Protein AF-A0A5J4E1P0-F1 (afdb_monomer)

Structure (mmCIF, N/CA/C/O backbone):
data_AF-A0A5J4E1P0-F1
#
_entry.id   AF-A0A5J4E1P0-F1
#
loop_
_atom_site.group_PDB
_atom_site.id
_atom_site.type_symbol
_atom_site.label_atom_id
_atom_site.label_alt_id
_atom_site.label_comp_id
_atom_site.label_asym_id
_atom_site.label_entity_id
_atom_site.label_seq_id
_atom_site.pdbx_PDB_ins_code
_atom_site.Cartn_x
_atom_site.Cartn_y
_atom_site.Cartn_z
_atom_site.occupancy
_atom_site.B_iso_or_equiv
_atom_site.auth_seq_id
_atom_site.auth_comp_id
_atom_site.auth_asym_id
_atom_site.auth_atom_id
_atom_site.pdbx_PDB_model_num
ATOM 1 N N . MET A 1 1 ? 3.248 -20.772 0.805 1.00 53.22 1 MET A N 1
ATOM 2 C CA . MET A 1 1 ? 4.590 -20.882 0.189 1.00 53.22 1 MET A CA 1
ATOM 3 C C . MET A 1 1 ? 4.375 -21.467 -1.196 1.00 53.22 1 MET A C 1
ATOM 5 O O . MET A 1 1 ? 3.550 -22.364 -1.295 1.00 53.22 1 MET A O 1
ATOM 9 N N . ARG A 1 2 ? 4.979 -20.917 -2.257 1.00 71.25 2 ARG A N 1
ATOM 10 C CA . ARG A 1 2 ? 4.879 -21.544 -3.589 1.00 71.25 2 ARG A CA 1
ATOM 11 C C . ARG A 1 2 ? 5.571 -22.908 -3.558 1.00 71.25 2 ARG A C 1
ATOM 13 O O . ARG A 1 2 ? 6.534 -23.061 -2.807 1.00 71.25 2 ARG A O 1
ATOM 20 N N . ASP A 1 3 ? 5.084 -23.849 -4.361 1.00 87.62 3 ASP A N 1
ATOM 21 C CA . ASP A 1 3 ? 5.703 -25.167 -4.488 1.00 87.62 3 ASP A CA 1
ATOM 22 C C . ASP A 1 3 ? 7.170 -25.037 -4.923 1.00 87.62 3 ASP A C 1
ATOM 24 O O . ASP A 1 3 ? 7.497 -24.159 -5.735 1.00 87.62 3 ASP A O 1
ATOM 28 N N . PRO A 1 4 ? 8.072 -25.874 -4.381 1.00 86.62 4 PR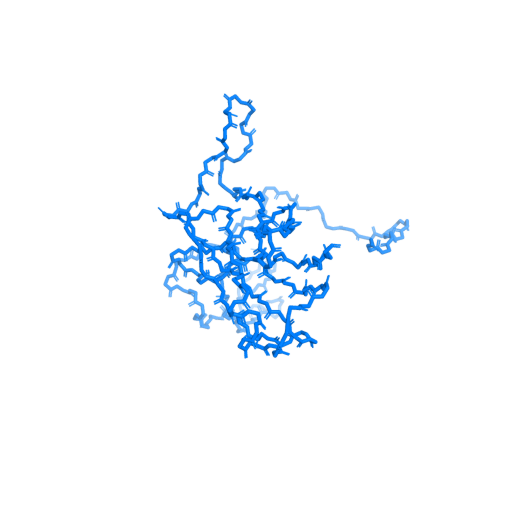O A N 1
ATOM 29 C CA . PRO A 1 4 ? 9.467 -25.852 -4.777 1.00 86.62 4 PRO A CA 1
ATOM 30 C C . PRO A 1 4 ? 9.603 -26.205 -6.262 1.00 86.62 4 PRO A C 1
ATOM 32 O O . PRO A 1 4 ? 8.969 -27.130 -6.771 1.00 86.62 4 PRO A O 1
ATOM 35 N N . ILE A 1 5 ? 10.466 -25.467 -6.956 1.00 91.31 5 ILE A N 1
ATOM 36 C CA . ILE A 1 5 ? 10.864 -25.769 -8.334 1.00 91.31 5 ILE A CA 1
ATOM 37 C C . ILE A 1 5 ? 11.574 -27.127 -8.383 1.00 91.31 5 ILE A C 1
ATOM 39 O O . ILE A 1 5 ? 12.389 -27.445 -7.516 1.00 91.31 5 ILE A O 1
ATOM 43 N N . ALA A 1 6 ? 11.251 -27.933 -9.396 1.00 93.75 6 ALA A N 1
ATOM 44 C CA . ALA A 1 6 ? 11.818 -29.267 -9.560 1.00 93.75 6 ALA A CA 1
ATOM 45 C C . ALA A 1 6 ? 13.345 -29.226 -9.750 1.00 93.75 6 ALA A C 1
ATOM 47 O O . ALA A 1 6 ? 13.896 -28.291 -10.336 1.00 93.75 6 ALA A O 1
ATOM 48 N N . SER A 1 7 ? 14.026 -30.284 -9.303 1.00 92.56 7 SER A N 1
ATOM 49 C CA . SER A 1 7 ? 15.452 -30.466 -9.589 1.00 92.56 7 SER A CA 1
ATOM 50 C C . SER A 1 7 ? 15.697 -30.498 -11.103 1.00 92.56 7 SER A C 1
ATOM 52 O O . SER A 1 7 ? 14.946 -31.137 -11.840 1.00 92.56 7 SER A O 1
ATOM 54 N N . GLY A 1 8 ? 16.734 -29.795 -11.568 1.00 94.31 8 GLY A N 1
ATOM 55 C CA . GLY A 1 8 ? 17.065 -29.674 -12.993 1.00 94.31 8 GLY A CA 1
ATOM 56 C C . GLY A 1 8 ? 16.244 -28.637 -13.772 1.00 94.31 8 GLY A C 1
ATOM 57 O O . GLY A 1 8 ? 16.392 -28.555 -14.990 1.00 94.31 8 GLY A O 1
ATOM 58 N N . ALA A 1 9 ? 15.396 -27.841 -13.108 1.00 94.62 9 ALA A N 1
ATOM 59 C CA . ALA A 1 9 ? 14.661 -26.763 -13.764 1.00 94.62 9 ALA A CA 1
ATOM 60 C C . ALA A 1 9 ? 15.608 -25.737 -14.413 1.00 94.62 9 ALA A C 1
ATOM 62 O O . ALA A 1 9 ? 16.615 -25.328 -13.831 1.00 94.62 9 ALA A O 1
ATOM 63 N N . GLN A 1 10 ? 15.257 -25.300 -15.624 1.00 94.62 10 GLN A N 1
ATOM 64 C CA . GLN A 1 10 ? 15.962 -24.218 -16.303 1.00 94.62 10 GLN A CA 1
ATOM 65 C C . GLN A 1 10 ? 15.741 -22.899 -15.558 1.00 94.62 10 GLN A C 1
ATOM 67 O O . GLN A 1 10 ? 14.636 -22.607 -15.099 1.00 94.62 10 GLN A O 1
ATOM 72 N N . PHE A 1 11 ? 16.786 -22.084 -15.482 1.00 91.81 11 PHE A N 1
ATOM 73 C CA . PHE A 1 11 ? 16.720 -20.732 -14.945 1.00 91.81 11 PHE A CA 1
ATOM 74 C C . PHE A 1 11 ? 17.492 -19.778 -15.851 1.00 91.81 11 PHE A C 1
ATOM 76 O O . PHE A 1 11 ? 18.361 -20.191 -16.620 1.00 91.81 11 PHE A O 1
ATOM 83 N N . VAL A 1 12 ? 17.168 -18.495 -15.750 1.00 90.44 12 VAL A N 1
ATOM 84 C CA . VAL A 1 12 ? 17.925 -17.423 -16.394 1.00 90.44 12 VAL A CA 1
ATOM 85 C C . VAL A 1 12 ? 18.741 -16.738 -15.311 1.00 90.44 12 VAL A C 1
ATOM 87 O O . VAL A 1 12 ? 18.179 -16.253 -14.329 1.00 90.44 12 VAL A O 1
ATOM 90 N N . LEU A 1 13 ? 20.062 -16.716 -15.477 1.00 92.31 13 LEU A N 1
ATOM 91 C CA . LEU A 1 13 ? 20.931 -15.899 -14.642 1.00 92.31 13 LEU A CA 1
ATOM 92 C C . LEU A 1 13 ? 20.869 -14.465 -15.162 1.00 92.31 13 LEU A C 1
ATOM 94 O O . LEU A 1 13 ? 21.258 -14.205 -16.297 1.00 92.31 13 LEU A O 1
ATOM 98 N N . LEU A 1 14 ? 20.358 -13.555 -14.339 1.00 93.50 14 LEU A N 1
ATOM 99 C CA . LEU A 1 14 ? 20.442 -12.128 -14.619 1.00 93.50 14 LEU A CA 1
ATOM 100 C C . LEU A 1 14 ? 21.783 -11.620 -14.089 1.00 93.50 14 LEU A C 1
ATOM 102 O O . LEU A 1 14 ? 22.131 -11.872 -12.935 1.00 93.50 14 LEU A O 1
ATOM 106 N N . ASP A 1 15 ? 22.523 -10.919 -14.937 1.00 93.12 15 ASP A N 1
ATOM 107 C CA . ASP A 1 15 ? 23.781 -10.264 -14.600 1.00 93.12 15 ASP A CA 1
ATOM 108 C C . ASP A 1 15 ? 23.682 -8.751 -14.872 1.00 93.12 15 ASP A C 1
ATOM 110 O O . ASP A 1 15 ? 22.594 -8.193 -15.036 1.00 93.12 15 ASP A O 1
ATOM 114 N N . GLN A 1 16 ? 24.827 -8.069 -14.911 1.00 91.69 16 GLN A N 1
ATOM 115 C CA . GLN A 1 16 ? 24.893 -6.625 -15.140 1.00 91.69 16 GLN A CA 1
ATOM 116 C C . GLN A 1 16 ? 24.478 -6.192 -16.557 1.00 91.69 16 GLN A C 1
ATOM 118 O O . GLN A 1 16 ? 24.303 -4.997 -16.783 1.00 91.69 16 GLN A O 1
ATOM 123 N N . ALA A 1 17 ? 24.301 -7.118 -17.508 1.00 88.75 17 ALA A N 1
ATOM 124 C CA . ALA A 1 17 ? 23.777 -6.786 -18.832 1.00 88.75 17 ALA A CA 1
ATOM 125 C C . ALA A 1 17 ? 22.285 -6.417 -18.787 1.00 88.75 17 ALA A C 1
ATOM 127 O O . ALA A 1 17 ? 21.777 -5.766 -19.703 1.00 88.75 17 ALA A O 1
ATOM 128 N N . VAL A 1 18 ? 21.573 -6.809 -17.724 1.00 90.88 18 VAL A N 1
ATOM 129 C CA . VAL A 1 18 ? 20.175 -6.435 -17.507 1.00 90.88 18 VAL A CA 1
ATOM 130 C C . VAL A 1 18 ? 20.125 -5.039 -16.904 1.00 90.88 18 VAL A C 1
ATOM 132 O O . VAL A 1 18 ? 20.311 -4.847 -15.704 1.00 90.88 18 VAL A O 1
ATOM 135 N N . VAL A 1 19 ? 19.841 -4.058 -17.753 1.00 89.44 19 VAL A N 1
ATOM 136 C CA . VAL A 1 19 ? 19.675 -2.661 -17.348 1.00 89.44 19 VAL A CA 1
ATOM 137 C C . VAL A 1 19 ? 18.209 -2.236 -17.453 1.00 89.44 19 VAL A C 1
ATOM 139 O O . VAL A 1 19 ? 17.484 -2.738 -18.319 1.00 89.44 19 VAL A O 1
ATOM 142 N N . PRO A 1 20 ? 17.742 -1.311 -16.598 1.00 86.56 20 PRO A N 1
ATOM 143 C CA . PRO A 1 20 ? 16.428 -0.712 -16.761 1.00 86.56 20 PRO A CA 1
ATOM 144 C C . PRO A 1 20 ? 16.320 -0.014 -18.115 1.00 86.56 20 PRO A C 1
ATOM 146 O O . PRO A 1 20 ? 17.243 0.672 -18.557 1.00 86.56 20 PRO A O 1
ATOM 149 N N . VAL A 1 21 ? 15.162 -0.145 -18.751 1.00 86.69 21 VAL A N 1
ATOM 150 C CA . VAL A 1 21 ? 14.809 0.719 -19.873 1.00 86.69 21 VAL A CA 1
ATOM 151 C C . VAL A 1 21 ? 14.698 2.149 -19.348 1.00 86.69 21 VAL A C 1
ATOM 153 O O . VAL A 1 21 ? 14.002 2.393 -18.362 1.00 86.69 21 VAL A O 1
ATOM 156 N N . ALA A 1 22 ? 15.372 3.088 -20.010 1.00 85.69 22 ALA A N 1
ATOM 157 C CA . ALA A 1 22 ? 15.243 4.504 -19.702 1.00 85.69 22 ALA A CA 1
ATOM 158 C C . ALA A 1 22 ? 13.821 4.970 -20.052 1.00 85.69 22 ALA A C 1
ATOM 160 O O . ALA A 1 22 ? 13.486 5.111 -21.225 1.00 85.69 22 ALA A O 1
ATOM 161 N N . MET A 1 23 ? 12.997 5.160 -19.024 1.00 88.56 23 MET A N 1
ATOM 162 C CA . MET A 1 23 ? 11.660 5.740 -19.113 1.00 88.56 23 MET A CA 1
ATOM 163 C C . MET A 1 23 ? 11.564 6.917 -18.147 1.00 88.56 23 MET A C 1
ATOM 165 O O . MET A 1 23 ? 12.022 6.839 -17.005 1.00 88.56 23 MET A O 1
ATOM 169 N N . SER A 1 24 ? 10.951 7.996 -18.604 1.00 90.12 24 SER A N 1
ATOM 170 C CA . SER A 1 24 ? 10.587 9.165 -17.812 1.00 90.12 24 SER A CA 1
ATOM 171 C C . SER A 1 24 ? 9.217 8.985 -17.1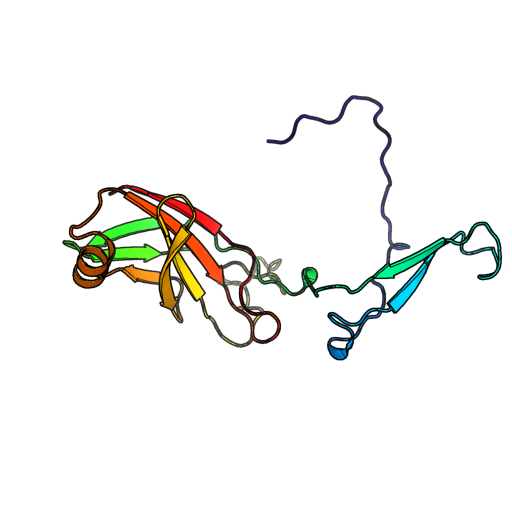49 1.00 90.12 24 SER A C 1
ATOM 173 O O . SER A 1 24 ? 8.426 8.116 -17.521 1.00 90.12 24 SER A O 1
ATOM 175 N N . ALA A 1 25 ? 8.919 9.819 -16.150 1.00 86.00 25 ALA A N 1
ATOM 176 C CA . ALA A 1 25 ? 7.618 9.803 -15.482 1.00 86.00 25 ALA A CA 1
ATOM 177 C C . ALA A 1 25 ? 6.464 10.165 -16.439 1.00 86.00 25 ALA A C 1
ATOM 179 O O . ALA A 1 25 ? 5.390 9.572 -16.344 1.00 86.00 25 ALA A O 1
ATOM 180 N N . ASP A 1 26 ? 6.710 11.060 -17.401 1.00 91.06 26 ASP A N 1
ATOM 181 C CA . ASP A 1 26 ? 5.717 11.508 -18.389 1.00 91.06 26 ASP A CA 1
ATOM 182 C C . ASP A 1 26 ? 5.330 10.409 -19.398 1.00 91.06 26 ASP A C 1
ATOM 184 O O . ASP A 1 26 ? 4.321 10.520 -20.092 1.00 91.06 26 ASP A O 1
ATOM 188 N N . GLU A 1 27 ? 6.102 9.320 -19.467 1.00 92.81 27 GLU A N 1
ATOM 189 C CA . GLU A 1 27 ? 5.843 8.166 -20.337 1.00 92.81 27 GLU A CA 1
ATOM 190 C C . GLU A 1 27 ? 4.978 7.084 -19.670 1.00 92.81 27 GLU A C 1
ATOM 192 O O . GLU A 1 27 ? 4.572 6.113 -20.319 1.00 92.81 27 GLU A O 1
ATOM 197 N N . ILE A 1 28 ? 4.663 7.230 -18.379 1.00 90.50 28 ILE A N 1
ATOM 198 C CA . ILE A 1 28 ? 3.796 6.298 -17.654 1.00 90.50 28 ILE A CA 1
ATOM 199 C C . ILE A 1 28 ? 2.386 6.323 -18.260 1.00 90.50 28 ILE A C 1
ATOM 201 O O . ILE A 1 28 ? 1.826 7.371 -18.564 1.00 90.50 28 ILE A O 1
ATOM 205 N N . ASN A 1 29 ? 1.791 5.138 -18.420 1.00 92.44 29 ASN A N 1
ATOM 206 C CA . ASN A 1 29 ? 0.491 4.910 -19.064 1.00 92.44 29 ASN A CA 1
ATOM 207 C C . ASN A 1 29 ? 0.403 5.299 -20.555 1.00 92.44 29 ASN A C 1
ATOM 209 O O . ASN A 1 29 ? -0.639 5.057 -21.170 1.00 92.44 29 ASN A O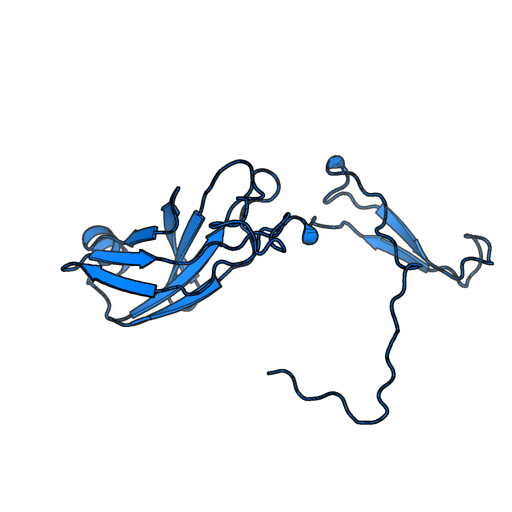 1
ATOM 213 N N . LEU A 1 30 ? 1.474 5.810 -21.171 1.00 95.06 30 LEU A N 1
ATOM 214 C CA . LEU A 1 30 ? 1.525 6.011 -22.617 1.00 95.06 30 LEU A CA 1
ATOM 215 C C . LEU A 1 30 ? 1.827 4.692 -23.331 1.00 95.06 30 LEU A C 1
ATOM 217 O O . LEU A 1 30 ? 2.643 3.881 -22.891 1.00 95.06 30 LEU A O 1
ATOM 221 N N . GLN A 1 31 ? 1.139 4.459 -24.448 1.00 96.31 31 GLN A N 1
ATOM 222 C CA . GLN A 1 31 ? 1.368 3.280 -25.277 1.00 96.31 31 GLN A CA 1
ATOM 223 C C . GLN A 1 31 ? 2.557 3.518 -26.204 1.00 96.31 31 GLN A C 1
ATOM 225 O O . GLN A 1 31 ? 2.521 4.415 -27.043 1.00 96.31 31 GLN A O 1
AT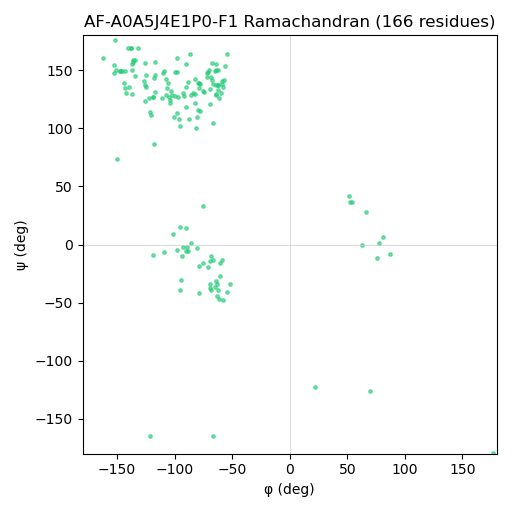OM 230 N N . PHE A 1 32 ? 3.568 2.660 -26.092 1.00 94.44 32 PHE A N 1
ATOM 231 C CA . PHE A 1 32 ? 4.709 2.624 -27.002 1.00 94.44 32 PHE A CA 1
ATOM 232 C C . PHE A 1 32 ? 4.781 1.291 -27.744 1.00 94.44 32 PHE A C 1
ATOM 234 O O . PHE A 1 32 ? 4.267 0.269 -27.281 1.00 94.44 32 PHE A O 1
ATOM 241 N N . ASN A 1 33 ? 5.454 1.316 -28.895 1.00 94.75 33 ASN A N 1
ATOM 242 C CA . ASN A 1 33 ? 5.854 0.123 -29.631 1.00 94.75 33 ASN A CA 1
ATOM 243 C C . ASN A 1 33 ? 7.214 -0.348 -29.108 1.00 94.75 33 ASN A C 1
ATOM 245 O O . ASN A 1 33 ? 8.237 0.278 -29.376 1.00 94.75 33 ASN A O 1
ATOM 249 N N . TRP A 1 34 ? 7.222 -1.453 -28.372 1.00 92.44 34 TRP A N 1
ATOM 250 C CA . TRP A 1 34 ? 8.428 -2.049 -27.808 1.00 92.44 34 TRP A CA 1
ATOM 251 C C . TRP A 1 34 ? 8.932 -3.151 -28.721 1.00 92.44 34 TRP A C 1
ATOM 253 O O . TRP A 1 34 ? 8.320 -4.216 -28.789 1.00 92.44 34 TRP A O 1
ATOM 263 N N . SER A 1 35 ? 10.043 -2.904 -29.411 1.00 92.62 35 SER A N 1
ATOM 264 C CA . SER A 1 35 ? 10.687 -3.909 -30.255 1.00 92.62 35 SER A CA 1
ATOM 265 C C . SER A 1 35 ? 11.826 -4.596 -29.510 1.00 92.62 35 SER A C 1
ATOM 267 O O . SER A 1 35 ? 12.724 -3.932 -28.997 1.00 92.62 35 SER A O 1
ATOM 269 N N . TYR A 1 36 ? 11.804 -5.926 -29.467 1.00 92.75 36 TYR A N 1
ATOM 270 C CA . TYR A 1 36 ? 12.825 -6.741 -28.810 1.00 92.75 36 TYR A CA 1
ATOM 271 C C . TYR A 1 36 ? 13.244 -7.918 -29.694 1.00 92.75 36 TYR A C 1
ATOM 273 O O . TYR A 1 36 ? 12.441 -8.492 -30.431 1.00 92.75 36 TYR A O 1
ATOM 281 N N . GLY A 1 37 ? 14.525 -8.269 -29.629 1.00 93.19 37 GLY A N 1
ATOM 282 C CA . GLY A 1 37 ? 15.143 -9.280 -30.479 1.00 93.19 37 GLY A CA 1
ATOM 283 C C . GLY A 1 37 ? 16.647 -9.392 -30.215 1.00 93.19 37 GLY A C 1
ATOM 284 O O . GLY A 1 37 ? 17.172 -8.702 -29.338 1.00 93.19 37 GLY A O 1
ATOM 285 N N . PRO A 1 38 ? 17.357 -10.272 -30.939 1.00 92.31 38 PRO A N 1
ATOM 286 C CA . PRO A 1 38 ? 18.797 -10.450 -30.774 1.00 92.31 38 PRO A CA 1
ATOM 287 C C . PRO A 1 38 ? 19.566 -9.163 -31.096 1.00 92.31 38 PRO A C 1
ATOM 289 O O . PRO A 1 38 ? 19.454 -8.643 -32.201 1.00 92.31 38 PRO A O 1
ATOM 292 N N . ALA A 1 39 ? 20.410 -8.698 -30.170 1.00 86.75 39 ALA A N 1
ATOM 293 C CA . ALA A 1 39 ? 21.144 -7.431 -30.296 1.00 86.75 39 ALA A CA 1
ATOM 294 C C . ALA A 1 39 ? 22.096 -7.348 -31.510 1.00 86.75 39 ALA A C 1
ATOM 296 O O . ALA A 1 39 ? 22.543 -6.267 -31.875 1.00 86.75 39 ALA A O 1
ATOM 297 N N . ASN A 1 40 ? 22.424 -8.483 -32.134 1.00 92.00 40 ASN A N 1
ATOM 298 C CA . ASN A 1 40 ? 23.298 -8.576 -33.306 1.00 92.00 40 ASN A CA 1
ATOM 299 C C . ASN A 1 40 ? 22.539 -8.607 -34.648 1.00 92.00 40 ASN A C 1
ATOM 301 O O . ASN A 1 40 ? 23.108 -9.021 -35.662 1.00 92.00 40 ASN A O 1
ATOM 305 N N . ARG A 1 41 ? 21.254 -8.242 -34.667 1.00 90.38 41 ARG A N 1
ATOM 306 C CA . ARG A 1 41 ? 20.400 -8.229 -35.861 1.00 90.38 41 ARG A CA 1
ATOM 307 C C . ARG A 1 41 ? 19.769 -6.851 -36.049 1.00 90.38 41 ARG A C 1
ATOM 309 O O . ARG A 1 41 ? 19.614 -6.094 -35.101 1.00 90.38 41 ARG A O 1
ATOM 316 N N . ASP A 1 42 ? 19.403 -6.549 -37.290 1.00 90.19 42 ASP A N 1
ATOM 317 C CA . ASP A 1 42 ? 18.661 -5.332 -37.622 1.00 90.19 42 ASP A CA 1
ATOM 318 C C . ASP A 1 42 ? 17.206 -5.404 -37.122 1.00 90.19 42 ASP A C 1
ATOM 320 O O . ASP A 1 42 ? 16.609 -6.484 -37.116 1.00 90.19 42 ASP A O 1
ATOM 324 N N . LEU A 1 43 ? 16.628 -4.256 -36.752 1.00 87.75 43 LEU A N 1
ATOM 325 C CA . LEU A 1 43 ? 15.260 -4.146 -36.225 1.00 87.75 43 LEU A CA 1
ATOM 326 C C . LEU A 1 43 ? 14.181 -4.631 -37.207 1.00 87.75 43 LEU A C 1
ATOM 328 O O . LEU A 1 43 ? 13.120 -5.064 -36.768 1.00 87.75 43 LEU A O 1
ATOM 332 N N . GLY A 1 44 ? 14.433 -4.572 -38.519 1.00 88.50 44 GLY A N 1
ATOM 333 C CA . GLY A 1 44 ? 13.507 -5.045 -39.551 1.00 88.50 44 GLY A CA 1
ATOM 334 C C . GLY A 1 44 ? 13.531 -6.561 -39.777 1.00 88.50 44 GLY A C 1
ATOM 335 O O . GLY A 1 44 ? 12.776 -7.069 -40.607 1.00 88.50 44 GLY A O 1
ATOM 336 N N . GLN A 1 45 ? 14.404 -7.303 -39.086 1.00 92.19 45 GLN A N 1
ATOM 337 C CA . GLN A 1 45 ? 14.508 -8.754 -39.243 1.00 92.19 45 GLN A CA 1
ATOM 338 C C . GLN A 1 45 ? 13.297 -9.483 -38.635 1.00 92.19 45 GLN A C 1
ATOM 340 O O . GLN A 1 45 ? 12.871 -9.131 -37.536 1.00 92.19 45 GLN A O 1
ATOM 345 N N . PRO A 1 46 ? 12.825 -10.594 -39.240 1.00 91.75 46 PRO A N 1
ATOM 346 C CA . PRO A 1 46 ? 11.714 -11.392 -38.700 1.00 91.75 46 PRO A CA 1
ATOM 347 C C . PRO A 1 46 ? 11.937 -11.968 -37.290 1.00 91.75 46 PRO A C 1
ATOM 349 O O . PRO A 1 46 ? 10.999 -12.464 -36.675 1.00 91.75 46 PRO A O 1
ATOM 352 N N . SER A 1 47 ? 13.175 -11.952 -36.781 1.00 92.94 47 SER A N 1
ATOM 353 C CA . SER A 1 47 ? 13.502 -12.364 -35.411 1.00 92.94 47 SER A CA 1
ATOM 354 C C . SER A 1 47 ? 13.100 -11.342 -34.344 1.00 92.94 47 SER A C 1
ATOM 356 O O . SER A 1 47 ? 13.102 -11.687 -33.163 1.00 92.94 47 SER A O 1
ATOM 358 N N . TYR A 1 48 ? 12.816 -10.096 -34.731 1.00 94.69 48 TYR A N 1
ATOM 359 C CA . TYR A 1 48 ? 12.301 -9.077 -33.824 1.00 94.69 48 TYR A CA 1
ATOM 360 C C . TYR A 1 48 ? 10.793 -9.219 -33.656 1.00 94.69 48 TYR A C 1
ATOM 362 O O . TYR A 1 48 ? 10.058 -9.517 -34.595 1.00 94.69 48 TYR A O 1
ATOM 370 N N . GLN A 1 49 ? 10.336 -8.979 -32.436 1.00 95.00 49 GLN A N 1
ATOM 371 C CA . GLN A 1 49 ? 8.924 -8.899 -32.100 1.00 95.00 49 GLN A CA 1
ATOM 372 C C . GLN A 1 49 ? 8.624 -7.493 -31.604 1.00 95.00 49 GLN A C 1
ATOM 374 O O . GLN A 1 49 ? 9.457 -6.883 -30.934 1.00 95.00 49 GLN A O 1
ATOM 379 N N . THR A 1 50 ? 7.427 -6.999 -31.908 1.00 94.44 50 THR A N 1
ATOM 380 C CA . THR A 1 50 ? 6.941 -5.715 -31.406 1.00 94.44 50 THR A CA 1
ATOM 381 C C . THR A 1 50 ? 5.718 -5.937 -30.532 1.00 94.44 50 THR A C 1
ATOM 383 O O . THR A 1 50 ? 4.775 -6.623 -30.926 1.00 94.44 50 THR A O 1
ATOM 386 N N . LEU A 1 51 ? 5.728 -5.326 -29.352 1.00 95.25 51 LEU A N 1
ATOM 387 C CA . LEU A 1 51 ? 4.619 -5.322 -28.411 1.00 95.25 51 LEU A CA 1
ATOM 388 C C . LEU A 1 51 ? 4.151 -3.885 -28.180 1.00 95.25 51 LEU A C 1
ATOM 390 O O . LEU A 1 51 ? 4.939 -3.031 -27.776 1.00 95.25 51 LEU A O 1
ATOM 394 N N . VAL A 1 52 ? 2.856 -3.629 -28.362 1.00 96.75 52 VAL A N 1
ATOM 395 C CA . VAL A 1 52 ? 2.244 -2.380 -27.892 1.00 96.75 52 VAL A CA 1
ATOM 396 C C . VAL A 1 52 ? 2.013 -2.506 -26.392 1.00 96.75 52 VAL A C 1
ATOM 398 O O . VAL A 1 52 ? 1.238 -3.356 -25.945 1.00 96.75 52 VAL A O 1
ATOM 401 N N . LYS A 1 53 ? 2.701 -1.688 -25.594 1.00 94.94 53 LYS A N 1
ATOM 402 C CA . LYS A 1 53 ? 2.589 -1.733 -24.132 1.00 94.94 53 LYS A CA 1
ATOM 403 C C . LYS A 1 53 ? 2.657 -0.339 -23.528 1.00 94.94 53 LYS A C 1
ATOM 405 O O . LYS A 1 53 ? 3.542 0.447 -23.854 1.00 94.94 53 LYS A O 1
ATOM 410 N N . ALA A 1 54 ? 1.745 -0.097 -22.593 1.00 94.44 54 ALA A N 1
ATOM 411 C CA . ALA A 1 54 ? 1.842 0.970 -21.612 1.00 94.44 54 ALA A CA 1
ATOM 412 C C . ALA A 1 54 ? 2.272 0.380 -20.264 1.00 94.44 54 ALA A C 1
ATOM 414 O O . ALA A 1 54 ? 1.680 -0.597 -19.785 1.00 94.44 54 ALA A O 1
ATOM 415 N N . PHE A 1 55 ? 3.313 0.951 -19.662 1.00 91.25 55 PHE A N 1
ATOM 416 C CA . PHE A 1 55 ? 3.745 0.597 -18.314 1.00 91.25 55 PHE A CA 1
ATOM 417 C C . PHE A 1 55 ? 3.075 1.521 -17.301 1.00 91.25 55 PHE A C 1
ATOM 419 O O . PHE A 1 55 ? 3.107 2.738 -17.443 1.00 91.25 55 PHE A O 1
ATOM 426 N N . SER A 1 56 ? 2.487 0.941 -16.258 1.00 88.88 56 SER A N 1
ATOM 427 C CA . SER A 1 56 ? 1.720 1.671 -15.241 1.00 88.88 56 SER A CA 1
ATOM 428 C C . SER A 1 56 ? 2.558 2.153 -14.052 1.00 88.88 56 SER A C 1
ATOM 430 O O . SER A 1 56 ? 2.008 2.474 -13.002 1.00 88.88 56 SER A O 1
ATOM 432 N N . GLY A 1 57 ? 3.890 2.146 -14.172 1.00 87.31 57 GLY A N 1
ATOM 433 C CA . GLY A 1 57 ? 4.777 2.621 -13.107 1.00 87.31 57 GLY A CA 1
ATOM 434 C C . GLY A 1 57 ? 4.759 1.767 -11.832 1.00 87.31 57 GLY A C 1
ATOM 435 O O . GLY A 1 57 ? 5.025 2.283 -10.757 1.00 87.31 57 GLY A O 1
ATOM 436 N N . VAL A 1 58 ? 4.465 0.461 -11.908 1.00 86.81 58 VAL A N 1
ATOM 437 C CA . VAL A 1 58 ? 4.353 -0.419 -10.718 1.00 86.81 58 VAL A CA 1
ATOM 438 C C . VAL A 1 58 ? 5.578 -0.344 -9.793 1.00 86.81 58 VAL A C 1
ATOM 440 O O . VAL A 1 58 ? 5.417 -0.419 -8.578 1.00 86.81 58 VAL A O 1
ATOM 443 N N . GLY A 1 59 ? 6.783 -0.152 -10.343 1.00 85.94 59 GLY A N 1
ATOM 444 C CA . GLY A 1 59 ? 8.026 -0.028 -9.567 1.00 85.94 59 GLY A CA 1
ATOM 445 C C . GLY A 1 59 ? 8.124 1.226 -8.688 1.00 85.94 59 GLY A C 1
ATOM 446 O O . GLY A 1 59 ? 8.977 1.285 -7.810 1.00 85.94 59 GLY A O 1
ATOM 447 N N . LEU A 1 60 ? 7.249 2.209 -8.892 1.00 86.50 60 LEU A N 1
ATOM 448 C CA . LEU A 1 60 ? 7.160 3.416 -8.072 1.00 86.50 60 LEU A CA 1
ATOM 449 C C . LEU A 1 60 ? 6.144 3.273 -6.925 1.00 86.50 60 LEU A C 1
ATOM 451 O O . LEU A 1 60 ? 5.997 4.201 -6.137 1.00 86.50 60 LEU A O 1
ATOM 455 N N . ARG A 1 61 ? 5.428 2.144 -6.806 1.00 89.81 61 ARG A N 1
ATOM 456 C CA . ARG A 1 61 ? 4.534 1.912 -5.662 1.00 89.81 61 ARG A CA 1
ATOM 457 C C . ARG A 1 61 ? 5.342 1.767 -4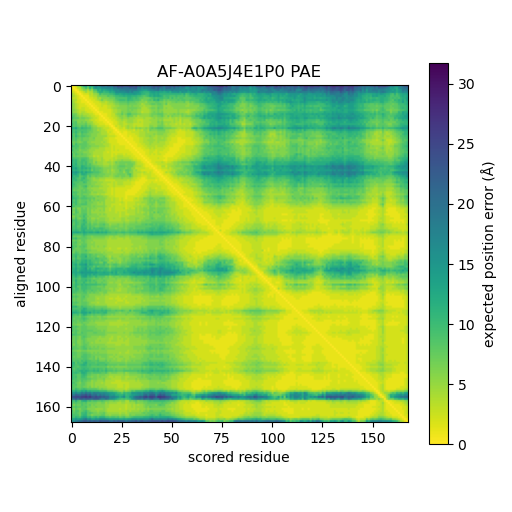.377 1.00 89.81 61 ARG A C 1
ATOM 459 O O . ARG A 1 61 ? 6.348 1.056 -4.341 1.00 89.81 61 ARG A O 1
ATOM 466 N N . THR A 1 62 ? 4.847 2.371 -3.303 1.00 93.25 62 THR A N 1
ATOM 467 C CA . THR A 1 62 ? 5.394 2.155 -1.962 1.00 93.25 62 THR A CA 1
ATOM 468 C C . THR A 1 62 ? 5.213 0.695 -1.527 1.00 93.25 62 THR A C 1
ATOM 470 O O . THR A 1 62 ? 4.338 -0.045 -2.011 1.00 93.25 62 THR A O 1
ATOM 473 N N . LEU A 1 63 ? 6.081 0.255 -0.616 1.00 94.50 63 LEU A N 1
ATOM 474 C CA . LEU A 1 63 ? 6.001 -1.083 -0.044 1.00 94.50 63 LEU A CA 1
ATOM 475 C C . LEU A 1 63 ? 4.809 -1.183 0.906 1.00 94.50 63 LEU A C 1
ATOM 477 O O . LEU A 1 63 ? 4.465 -0.234 1.602 1.00 94.50 63 LEU A O 1
ATOM 481 N N . SER A 1 64 ? 4.214 -2.372 0.977 1.00 96.12 64 SER A N 1
ATOM 482 C CA . SER A 1 64 ? 3.149 -2.644 1.939 1.00 96.12 64 SER A CA 1
ATOM 483 C C . SER A 1 64 ? 3.675 -2.511 3.371 1.00 96.12 64 SER A C 1
ATOM 485 O O . SER A 1 64 ? 4.698 -3.148 3.666 1.00 96.12 64 SER A O 1
ATOM 487 N N . PRO A 1 65 ? 2.978 -1.806 4.278 1.00 97.31 65 PRO A N 1
ATOM 488 C CA . PRO A 1 65 ? 3.285 -1.849 5.703 1.00 97.31 65 PRO A CA 1
ATOM 489 C C . PRO A 1 65 ? 3.305 -3.280 6.258 1.00 97.31 65 PRO A C 1
ATOM 491 O O . PRO A 1 65 ? 2.831 -4.236 5.635 1.00 97.31 65 PRO A O 1
ATOM 494 N N . VAL A 1 66 ? 3.889 -3.466 7.436 1.00 97.56 66 VAL A N 1
ATOM 495 C CA . VAL A 1 66 ? 4.005 -4.786 8.075 1.00 97.56 66 VAL A CA 1
ATOM 496 C C . VAL A 1 66 ? 3.578 -4.733 9.533 1.00 97.56 66 VAL A C 1
ATOM 498 O O . VAL A 1 66 ? 3.363 -3.662 10.085 1.00 97.56 66 VAL A O 1
ATOM 501 N N . HIS A 1 67 ? 3.433 -5.908 10.150 1.00 97.31 67 HIS A N 1
ATOM 502 C CA . HIS A 1 67 ? 3.061 -6.041 11.562 1.00 97.31 67 HIS A CA 1
ATOM 503 C C . HIS A 1 67 ? 1.804 -5.251 11.948 1.00 97.31 67 HIS A C 1
ATOM 505 O O . HIS A 1 67 ? 1.761 -4.638 13.009 1.00 97.31 67 HIS A O 1
ATOM 511 N N . VAL A 1 68 ? 0.786 -5.290 11.083 1.00 98.31 68 VAL A N 1
ATOM 512 C CA . VAL A 1 68 ? -0.523 -4.697 11.367 1.00 98.31 68 VAL A CA 1
ATOM 513 C C . VAL A 1 68 ? -1.120 -5.352 12.613 1.00 98.31 68 VAL A C 1
ATOM 515 O O . VAL A 1 68 ? -1.130 -6.581 12.725 1.00 98.31 68 VAL A O 1
ATOM 518 N N . ARG A 1 69 ? -1.578 -4.527 13.551 1.00 97.38 69 ARG A N 1
ATOM 519 C CA . ARG A 1 69 ? -2.167 -4.915 14.836 1.00 97.38 69 ARG A CA 1
ATOM 520 C C . ARG A 1 69 ? -3.395 -4.060 15.111 1.00 97.38 69 ARG A C 1
ATOM 522 O O . ARG A 1 69 ? -3.431 -2.900 14.712 1.00 97.38 69 ARG A O 1
ATOM 529 N N . GLY A 1 70 ? -4.354 -4.625 15.834 1.00 96.25 70 GLY A N 1
ATOM 530 C CA . GLY A 1 70 ? -5.490 -3.896 16.384 1.00 96.25 70 GLY A CA 1
ATOM 531 C C . GLY A 1 70 ? -5.579 -4.094 17.889 1.00 96.25 70 GLY A C 1
ATOM 532 O O . GLY A 1 70 ? -5.233 -5.164 18.389 1.00 96.25 70 GLY A O 1
ATOM 533 N N . GLN A 1 71 ? -6.020 -3.063 18.598 1.00 95.75 71 GLN A N 1
ATOM 534 C CA . GLN A 1 71 ? -6.311 -3.116 20.022 1.00 95.75 71 GLN A CA 1
ATOM 535 C C . GLN A 1 71 ? -7.552 -2.275 20.313 1.00 95.75 71 GLN A C 1
ATOM 537 O O . GLN A 1 71 ? -7.616 -1.110 19.920 1.00 95.75 71 GLN A O 1
ATOM 542 N N . PHE A 1 72 ? -8.510 -2.850 21.034 1.00 94.44 72 PHE A N 1
ATOM 543 C CA . PHE A 1 72 ? -9.657 -2.098 21.529 1.00 94.44 72 PHE A CA 1
ATOM 544 C C . PHE A 1 72 ? -9.262 -1.198 22.706 1.00 94.44 72 PHE A C 1
ATOM 546 O O . PHE A 1 72 ? -8.612 -1.635 23.661 1.00 94.44 72 PHE A O 1
ATOM 553 N N . ALA A 1 73 ? -9.666 0.067 22.635 1.00 93.88 73 ALA A N 1
ATOM 554 C CA . ALA A 1 73 ? -9.556 1.060 23.693 1.00 93.88 73 ALA A CA 1
ATOM 555 C C . ALA A 1 73 ? -10.975 1.500 24.079 1.00 93.88 73 ALA A C 1
ATOM 557 O O . ALA A 1 73 ? -11.527 2.446 23.524 1.00 93.88 73 ALA A O 1
ATOM 558 N N . GLY A 1 74 ? -11.604 0.755 24.992 1.00 93.38 74 GLY A N 1
ATOM 559 C CA . GLY A 1 74 ? -13.063 0.793 25.114 1.00 93.38 74 GLY A CA 1
ATOM 560 C C . GLY A 1 74 ? -13.687 0.122 23.891 1.00 93.38 74 GLY A C 1
ATOM 561 O O . GLY A 1 74 ? -13.313 -1.004 23.575 1.00 93.38 74 GLY A O 1
ATOM 562 N N . ASN A 1 75 ? -14.586 0.819 23.198 1.00 95.12 75 ASN A N 1
ATOM 563 C CA . ASN A 1 75 ? -15.224 0.327 21.972 1.00 95.12 75 ASN A CA 1
ATOM 564 C C . ASN A 1 75 ? -14.567 0.864 20.687 1.00 95.12 75 ASN A C 1
ATOM 566 O O . ASN A 1 75 ? -14.914 0.430 19.590 1.00 95.12 75 ASN A O 1
ATOM 570 N N . ASP A 1 76 ? -13.587 1.761 20.806 1.00 97.25 76 ASP A N 1
ATOM 571 C CA . ASP A 1 76 ? -12.778 2.209 19.674 1.00 97.25 76 ASP A CA 1
ATOM 572 C C . ASP A 1 76 ? -11.728 1.154 19.323 1.00 97.25 76 ASP A C 1
ATOM 574 O O . ASP A 1 76 ? -11.061 0.611 20.209 1.00 97.25 76 ASP A O 1
ATOM 578 N N . LEU A 1 77 ? -11.522 0.903 18.031 1.00 97.75 77 LEU A N 1
ATOM 579 C CA . LEU A 1 77 ? -10.441 0.049 17.556 1.00 97.75 77 LEU A CA 1
ATOM 580 C C . LEU A 1 77 ? -9.248 0.896 17.105 1.00 97.75 77 LEU A C 1
ATOM 582 O O . LEU A 1 77 ? -9.310 1.587 16.088 1.00 97.75 77 LEU A O 1
ATOM 586 N N . VAL A 1 78 ? -8.130 0.792 17.823 1.00 98.12 78 VAL A N 1
ATOM 587 C CA . VAL A 1 78 ? -6.856 1.407 17.431 1.00 98.12 78 VAL A CA 1
ATOM 588 C C . VAL A 1 78 ? -6.068 0.421 16.577 1.00 98.12 78 VAL A C 1
ATOM 590 O O . VAL A 1 78 ? -5.702 -0.662 17.033 1.00 98.12 78 VAL A O 1
ATOM 593 N N . ILE A 1 79 ? -5.789 0.804 15.335 1.00 98.44 79 ILE A N 1
ATOM 594 C CA . ILE A 1 79 ? -5.070 0.008 14.341 1.00 98.44 79 ILE A CA 1
ATOM 595 C C . ILE A 1 79 ? -3.681 0.612 14.158 1.00 98.44 79 ILE A C 1
ATOM 597 O O . ILE A 1 79 ? -3.564 1.799 13.886 1.00 98.44 79 ILE A O 1
ATOM 601 N N . SER A 1 80 ? -2.625 -0.193 14.260 1.00 98.38 80 SER A N 1
ATOM 602 C CA . SER A 1 80 ? -1.232 0.253 14.099 1.00 98.38 80 SER A CA 1
ATOM 603 C C . SER A 1 80 ? -0.421 -0.693 13.221 1.00 98.38 80 SER A C 1
ATOM 605 O O . SER A 1 80 ? -0.790 -1.853 13.028 1.00 98.38 80 SER A O 1
ATOM 607 N N . TRP A 1 81 ? 0.681 -0.201 12.661 1.00 98.44 81 TRP A N 1
ATOM 608 C CA . TRP A 1 81 ? 1.581 -0.964 11.793 1.00 98.44 81 TRP A CA 1
ATOM 609 C C . TRP A 1 81 ? 3.012 -0.427 11.865 1.00 98.44 81 TRP A C 1
ATOM 611 O O . TRP A 1 81 ? 3.292 0.572 12.520 1.00 98.44 81 TRP A O 1
ATOM 621 N N . ILE A 1 82 ? 3.929 -1.104 11.176 1.00 97.44 82 ILE A N 1
ATOM 622 C CA . ILE A 1 82 ? 5.310 -0.661 10.984 1.00 97.44 82 ILE A CA 1
ATOM 623 C C . ILE A 1 82 ? 5.505 -0.280 9.514 1.00 97.44 82 ILE A C 1
ATOM 625 O O . ILE A 1 82 ? 5.216 -1.072 8.605 1.00 97.44 82 ILE A O 1
ATOM 629 N N . ARG A 1 83 ? 5.996 0.943 9.292 1.00 96.25 83 ARG A N 1
ATOM 630 C CA . ARG A 1 83 ? 6.362 1.480 7.977 1.00 96.25 83 ARG A CA 1
ATOM 631 C C . ARG A 1 83 ? 7.523 0.693 7.367 1.00 96.25 83 ARG A C 1
ATOM 633 O O . ARG A 1 83 ? 8.393 0.185 8.070 1.00 96.25 83 ARG A O 1
ATOM 640 N N . ARG A 1 84 ? 7.568 0.619 6.037 1.00 94.50 84 ARG A N 1
ATOM 641 C CA . ARG A 1 84 ? 8.741 0.133 5.298 1.00 94.50 84 ARG A CA 1
ATOM 642 C C . ARG A 1 84 ? 9.286 1.241 4.417 1.00 94.50 84 ARG A C 1
ATOM 644 O O . ARG A 1 84 ? 8.515 1.982 3.822 1.00 94.50 84 ARG A O 1
ATOM 651 N N . THR A 1 85 ? 10.607 1.309 4.286 1.00 92.00 85 THR A N 1
ATOM 652 C CA . THR A 1 85 ? 11.242 2.136 3.257 1.00 92.00 85 THR A CA 1
ATOM 653 C C . THR A 1 85 ? 11.655 1.291 2.063 1.00 92.00 85 THR A C 1
ATOM 655 O O . THR A 1 85 ? 12.009 0.121 2.216 1.00 92.00 85 THR A O 1
ATOM 658 N N . ARG A 1 86 ? 11.630 1.893 0.873 1.00 89.81 86 ARG A N 1
ATOM 659 C CA . ARG A 1 86 ? 12.182 1.308 -0.361 1.00 89.81 86 ARG A CA 1
ATOM 660 C C . ARG A 1 86 ? 13.458 2.004 -0.831 1.00 89.81 86 ARG A C 1
ATOM 662 O O . ARG A 1 86 ? 14.062 1.552 -1.797 1.00 89.81 86 ARG A O 1
ATOM 669 N N . LEU A 1 87 ? 13.839 3.107 -0.186 1.00 88.00 87 LEU A N 1
ATOM 670 C CA . LEU A 1 87 ? 14.999 3.916 -0.545 1.00 88.00 87 LEU A CA 1
ATOM 671 C C . LEU A 1 87 ? 15.938 3.997 0.658 1.00 88.00 87 LEU A C 1
ATOM 673 O O . LEU A 1 87 ? 15.518 4.393 1.743 1.00 88.00 87 LEU A O 1
ATOM 677 N N . ALA A 1 88 ? 17.207 3.638 0.450 1.00 87.19 88 ALA A N 1
ATOM 678 C CA . ALA A 1 88 ? 18.269 3.747 1.453 1.00 87.19 88 ALA A CA 1
ATOM 679 C C . ALA A 1 88 ? 17.962 3.047 2.800 1.00 87.19 88 ALA A C 1
ATOM 681 O O . ALA A 1 88 ? 18.342 3.534 3.863 1.00 87.19 88 ALA A O 1
ATOM 682 N N . GLY A 1 89 ? 17.280 1.896 2.756 1.00 87.31 89 GLY A N 1
ATOM 683 C CA . GLY A 1 89 ? 16.929 1.098 3.939 1.00 87.31 89 GLY A CA 1
ATOM 684 C C . GLY A 1 89 ? 17.998 0.108 4.410 1.00 87.31 89 GLY A C 1
ATOM 685 O O . GLY A 1 89 ? 17.752 -0.611 5.370 1.00 87.31 89 GLY A O 1
ATOM 686 N N . ASP A 1 90 ? 19.154 0.051 3.743 1.00 88.38 90 ASP A N 1
ATOM 687 C CA . ASP A 1 90 ? 20.179 -0.982 3.971 1.00 88.38 90 ASP A CA 1
ATOM 688 C C . ASP A 1 90 ? 21.197 -0.617 5.065 1.00 88.38 90 ASP A C 1
ATOM 690 O O . ASP A 1 90 ? 22.066 -1.420 5.408 1.00 88.38 90 ASP A O 1
ATOM 694 N N . SER A 1 91 ? 21.129 0.608 5.594 1.00 85.06 91 SER A N 1
ATOM 695 C CA . SER A 1 91 ? 22.043 1.065 6.639 1.00 85.06 91 SER A CA 1
ATOM 696 C C . SER A 1 91 ? 21.678 0.462 7.994 1.00 85.06 91 SER A C 1
ATOM 698 O O . SER A 1 91 ? 20.530 0.536 8.425 1.00 85.06 91 SER A O 1
ATOM 700 N N . TRP A 1 92 ? 22.682 -0.070 8.688 1.00 84.06 92 TRP A N 1
ATOM 701 C CA . TRP A 1 92 ? 22.560 -0.583 10.057 1.00 84.06 92 TRP A CA 1
ATOM 702 C C . TRP A 1 92 ? 22.912 0.463 11.123 1.00 84.06 92 TRP A C 1
ATOM 704 O O . TRP A 1 92 ? 22.672 0.236 12.305 1.00 84.06 92 TRP A O 1
ATOM 714 N N . ASP A 1 93 ? 23.461 1.609 10.713 1.00 90.50 93 ASP A N 1
ATOM 715 C CA . ASP A 1 93 ? 23.953 2.660 11.615 1.00 90.50 93 ASP A CA 1
ATOM 716 C C . ASP A 1 93 ? 22.873 3.694 11.980 1.00 90.50 93 ASP A C 1
ATOM 718 O O . ASP A 1 93 ? 23.123 4.628 12.743 1.00 90.50 93 ASP A O 1
ATOM 722 N N . VAL A 1 94 ? 21.668 3.559 11.419 1.00 85.88 94 VAL A N 1
ATOM 723 C CA . VAL A 1 94 ? 20.547 4.480 11.640 1.00 85.88 94 VAL A CA 1
ATOM 724 C C . VAL A 1 94 ? 19.505 3.853 12.561 1.00 85.88 94 VAL A C 1
ATOM 726 O O . VAL A 1 94 ? 19.178 2.677 12.446 1.00 85.88 94 VAL A O 1
ATOM 729 N N . THR A 1 95 ? 18.955 4.651 13.479 1.00 87.00 95 THR A N 1
ATOM 730 C CA . THR A 1 95 ? 17.884 4.201 14.386 1.00 87.00 95 THR A CA 1
ATOM 731 C C . THR A 1 95 ? 16.571 3.951 13.651 1.00 87.00 95 THR A C 1
ATOM 733 O O . THR A 1 95 ? 15.824 3.055 14.025 1.00 87.00 95 THR A O 1
ATOM 736 N N . GLU A 1 96 ? 16.301 4.743 12.615 1.00 86.00 96 GLU A N 1
ATOM 737 C CA . GLU A 1 96 ? 15.111 4.634 11.783 1.00 86.00 96 GLU A CA 1
ATOM 738 C C . GLU A 1 96 ? 15.516 4.854 10.329 1.00 86.00 96 GLU A C 1
ATOM 740 O O . GLU A 1 96 ? 16.301 5.751 10.003 1.00 86.00 96 GLU A O 1
ATOM 745 N N . VAL A 1 97 ? 14.990 4.013 9.447 1.00 91.12 97 VAL A N 1
ATOM 746 C CA . VAL A 1 97 ? 15.264 4.108 8.015 1.00 91.12 97 VAL A CA 1
ATOM 747 C C . VAL A 1 97 ? 14.593 5.354 7.413 1.00 91.12 97 VAL A C 1
ATOM 749 O O . VAL A 1 97 ? 13.523 5.751 7.879 1.00 91.12 97 VAL A O 1
ATOM 752 N N . PRO A 1 98 ? 15.135 5.970 6.348 1.00 91.56 98 PRO A N 1
ATOM 753 C CA . PRO A 1 98 ? 14.527 7.152 5.732 1.00 91.56 98 PRO A CA 1
ATOM 754 C C . PRO A 1 98 ? 13.073 6.926 5.292 1.00 91.56 98 PRO A C 1
ATOM 756 O O . PRO A 1 98 ? 12.681 5.799 4.975 1.00 91.56 98 PRO A O 1
ATOM 759 N N . LEU A 1 99 ? 12.270 7.995 5.223 1.00 91.25 99 LEU A N 1
ATOM 760 C CA . LEU A 1 99 ? 10.879 7.918 4.755 1.00 91.25 99 LEU A CA 1
ATOM 761 C C . LEU A 1 99 ? 10.786 7.353 3.329 1.00 91.25 99 LEU A C 1
ATOM 763 O O . LEU A 1 99 ? 10.021 6.423 3.082 1.00 91.25 99 LEU A O 1
ATOM 767 N N . GLY A 1 100 ? 11.611 7.886 2.425 1.00 88.12 100 GLY A N 1
ATOM 768 C CA . GLY A 1 100 ? 11.646 7.494 1.015 1.00 88.12 100 GLY A CA 1
ATOM 769 C C . GLY A 1 100 ? 10.516 8.076 0.158 1.00 88.12 100 GLY A C 1
ATOM 770 O O . GLY A 1 100 ? 10.480 7.794 -1.033 1.00 88.12 100 GLY A O 1
ATOM 771 N N . GLU A 1 101 ? 9.638 8.893 0.742 1.00 91.62 101 GLU A N 1
ATOM 772 C CA . GLU A 1 101 ? 8.521 9.594 0.094 1.00 91.62 101 GLU A CA 1
ATOM 773 C C . GLU A 1 101 ? 8.453 11.042 0.630 1.00 91.62 101 GLU A C 1
ATOM 775 O O . GLU A 1 101 ? 9.136 11.368 1.605 1.00 91.62 101 GLU A O 1
ATOM 780 N N . GLU A 1 102 ? 7.654 11.914 0.011 1.00 90.25 102 GLU A N 1
ATOM 781 C CA . GLU A 1 102 ? 7.563 13.342 0.363 1.00 90.25 102 GLU A CA 1
ATOM 782 C C . GLU A 1 102 ? 6.906 13.587 1.725 1.00 90.25 102 GLU A C 1
ATOM 784 O O . GLU A 1 102 ? 7.324 14.476 2.464 1.00 90.25 102 GLU A O 1
ATOM 789 N N . GLU A 1 103 ? 5.892 12.787 2.060 1.00 92.31 103 GLU A N 1
ATOM 790 C CA . GLU A 1 103 ? 5.151 12.858 3.319 1.00 92.31 103 GLU A CA 1
ATOM 791 C C . GLU A 1 103 ? 4.774 11.457 3.812 1.00 92.31 103 GLU A C 1
ATOM 793 O O . GLU A 1 103 ? 4.536 10.537 3.026 1.00 92.31 103 GLU A O 1
ATOM 798 N N . GLU A 1 104 ? 4.689 11.287 5.133 1.00 94.75 104 GLU A N 1
ATOM 799 C CA . GLU A 1 104 ? 4.160 10.063 5.729 1.00 94.75 104 GLU A CA 1
ATOM 800 C C . GLU A 1 104 ? 2.626 10.099 5.701 1.00 94.75 104 GLU A C 1
ATOM 802 O O . GLU A 1 104 ? 1.987 10.890 6.396 1.00 94.75 104 GLU A O 1
ATOM 807 N N . ARG A 1 105 ? 2.025 9.254 4.857 1.00 96.44 105 ARG A N 1
ATOM 808 C CA . ARG A 1 105 ? 0.577 9.206 4.625 1.00 96.44 105 ARG A CA 1
ATOM 809 C C . ARG A 1 105 ? 0.110 7.774 4.406 1.00 96.44 105 ARG A C 1
ATOM 811 O O . ARG A 1 105 ? 0.748 7.013 3.674 1.00 96.44 105 ARG A O 1
ATOM 818 N N . TYR A 1 106 ? -1.035 7.439 4.989 1.00 97.62 106 TYR A N 1
ATOM 819 C CA . TYR A 1 106 ? -1.640 6.117 4.896 1.00 97.62 106 TYR A CA 1
ATOM 820 C C . TYR A 1 106 ? -3.141 6.180 4.667 1.00 97.62 106 TYR A C 1
ATOM 822 O O . TYR A 1 106 ? -3.815 7.125 5.081 1.00 97.62 106 TYR A O 1
ATOM 830 N N . GLU A 1 107 ? -3.647 5.105 4.076 1.00 98.00 107 GLU A N 1
ATOM 831 C CA . GLU A 1 107 ? -5.066 4.777 4.050 1.00 98.00 107 GLU A CA 1
ATOM 832 C C . GLU A 1 107 ? -5.278 3.356 4.568 1.00 98.00 107 GLU A C 1
ATOM 834 O O . GLU A 1 107 ? -4.496 2.448 4.270 1.00 98.00 107 GLU A O 1
ATOM 839 N N . VAL A 1 108 ? -6.344 3.169 5.342 1.00 98.56 108 VAL A N 1
ATOM 840 C CA . VAL A 1 108 ? -6.792 1.874 5.853 1.00 98.56 108 VAL A CA 1
ATOM 841 C C . VAL A 1 108 ? -8.208 1.631 5.371 1.00 98.56 108 VAL A C 1
ATOM 843 O O . VAL A 1 108 ? -9.127 2.336 5.778 1.00 98.56 108 VAL A O 1
ATOM 846 N N . ASP A 1 109 ? -8.389 0.627 4.523 1.00 98.75 109 ASP A N 1
ATOM 847 C CA . ASP A 1 109 ? -9.722 0.155 4.177 1.00 98.75 109 ASP A CA 1
ATOM 848 C C . ASP A 1 109 ? -10.205 -0.839 5.229 1.00 98.75 109 ASP A C 1
ATOM 850 O O . ASP A 1 109 ? -9.499 -1.802 5.533 1.00 98.75 109 ASP A O 1
ATOM 854 N N . ILE A 1 110 ? -11.422 -0.629 5.721 1.00 98.44 110 ILE A N 1
ATOM 855 C CA . ILE A 1 110 ? -12.224 -1.607 6.454 1.00 98.44 110 ILE A CA 1
ATOM 856 C C . ILE A 1 110 ? -13.095 -2.336 5.435 1.00 98.44 110 ILE A C 1
ATOM 858 O O . ILE A 1 110 ? -13.777 -1.696 4.626 1.00 98.44 110 ILE A O 1
ATOM 862 N N . LEU A 1 111 ? -13.053 -3.665 5.444 1.00 98.44 111 LEU A N 1
ATOM 863 C CA . LEU A 1 111 ? -13.688 -4.502 4.435 1.00 98.44 111 LEU A CA 1
ATOM 864 C C . LEU A 1 111 ? -14.893 -5.262 4.994 1.00 98.44 111 LEU A C 1
ATOM 866 O O . LEU A 1 111 ? -14.901 -5.702 6.139 1.00 98.44 111 LEU A O 1
ATOM 870 N N . ASP A 1 112 ? -15.873 -5.484 4.125 1.00 96.69 112 ASP A N 1
ATOM 871 C CA . ASP A 1 112 ? -16.936 -6.468 4.287 1.00 96.69 112 ASP A CA 1
ATOM 872 C C . ASP A 1 112 ? -16.877 -7.444 3.117 1.00 96.69 112 ASP A C 1
ATOM 874 O O . ASP A 1 112 ? -17.110 -7.072 1.962 1.00 96.69 112 ASP A O 1
ATOM 878 N N . SER A 1 113 ? -16.501 -8.691 3.403 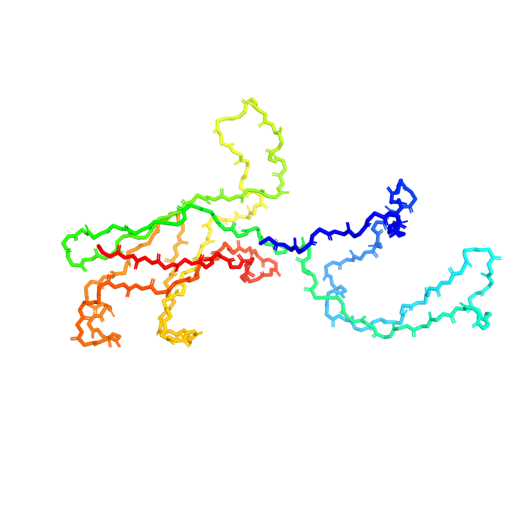1.00 93.19 113 SER A N 1
ATOM 879 C CA . SER A 1 113 ? -16.429 -9.755 2.396 1.00 93.19 113 SER A CA 1
ATOM 880 C C . SER A 1 113 ? -15.596 -9.353 1.162 1.00 93.19 113 SER A C 1
ATOM 882 O O . SER A 1 113 ? -15.929 -9.671 0.021 1.00 93.19 113 SER A O 1
ATOM 884 N N . GLY A 1 114 ? -14.513 -8.599 1.392 1.00 94.44 114 GLY A N 1
ATOM 885 C CA . GLY A 1 114 ? -13.604 -8.079 0.363 1.00 94.44 114 GLY A CA 1
ATOM 886 C C . GLY A 1 114 ? -13.999 -6.736 -0.271 1.00 94.44 114 GLY A C 1
ATOM 887 O O . GLY A 1 114 ? -13.182 -6.161 -0.998 1.00 94.44 114 GLY A O 1
ATOM 888 N N . THR A 1 115 ? -15.194 -6.215 0.018 1.00 97.38 115 THR A N 1
ATOM 889 C CA . THR A 1 115 ? -15.674 -4.901 -0.443 1.00 97.38 115 THR A CA 1
ATOM 890 C C . THR A 1 115 ? -15.303 -3.819 0.562 1.00 97.38 115 THR A C 1
ATOM 892 O O . THR A 1 115 ? -15.470 -4.015 1.760 1.00 97.38 115 THR A O 1
ATOM 895 N N . VAL A 1 116 ? -14.809 -2.669 0.098 1.00 98.25 116 VAL A N 1
ATOM 896 C CA . VAL A 1 116 ? -14.482 -1.546 0.990 1.00 98.25 116 VAL A CA 1
ATOM 897 C C . VAL A 1 116 ? -15.764 -0.955 1.561 1.00 98.25 116 VAL A C 1
ATOM 899 O O . VAL A 1 116 ? -16.624 -0.494 0.813 1.00 98.25 116 VAL A O 1
ATOM 902 N N . LYS A 1 117 ? -15.864 -0.961 2.888 1.00 97.69 117 LYS A N 1
ATOM 903 C CA . LYS A 1 117 ? -16.968 -0.368 3.640 1.00 97.69 117 LYS A CA 1
ATOM 904 C C . LYS A 1 117 ? -16.637 1.043 4.106 1.00 97.69 117 LYS A C 1
ATOM 906 O O . LYS A 1 117 ? -17.470 1.936 4.013 1.00 97.69 117 LYS A O 1
ATOM 911 N N . ARG A 1 118 ? -15.386 1.246 4.523 1.00 98.50 118 ARG A N 1
ATOM 912 C CA . ARG A 1 118 ? -14.843 2.542 4.930 1.00 98.50 118 ARG A CA 1
ATOM 913 C C . ARG A 1 118 ? -13.366 2.632 4.590 1.00 98.50 118 ARG A C 1
ATOM 915 O O . ARG A 1 118 ? -12.663 1.631 4.654 1.00 98.50 118 ARG A O 1
ATOM 922 N N . THR A 1 119 ? -12.898 3.840 4.304 1.00 98.50 119 THR A N 1
ATOM 923 C CA . THR A 1 119 ? -11.472 4.163 4.216 1.00 98.50 119 THR A CA 1
ATOM 924 C C . THR A 1 119 ? -11.141 5.225 5.257 1.00 98.50 119 THR A C 1
ATOM 926 O O . THR A 1 119 ? -11.773 6.279 5.297 1.00 98.50 119 THR A O 1
ATOM 929 N N . LEU A 1 120 ? -10.140 4.952 6.089 1.00 98.44 120 LEU A N 1
ATOM 930 C CA . LEU A 1 120 ? -9.618 5.859 7.107 1.00 98.44 120 LEU A CA 1
ATOM 931 C C . LEU A 1 120 ? -8.255 6.395 6.661 1.00 98.44 120 LEU A C 1
ATOM 933 O O . LEU A 1 120 ? -7.410 5.625 6.211 1.00 98.44 120 LEU A O 1
ATOM 937 N N . GLY A 1 121 ? -8.023 7.700 6.799 1.00 97.94 121 GLY A N 1
ATOM 938 C CA . GLY A 1 121 ? -6.733 8.326 6.500 1.00 97.94 121 GLY A CA 1
ATOM 939 C C . GLY A 1 121 ? -5.885 8.527 7.755 1.00 97.94 121 GLY A C 1
ATOM 940 O O . GLY A 1 121 ? -6.421 8.789 8.829 1.00 97.94 121 GLY A O 1
ATOM 941 N N . SER A 1 122 ? -4.560 8.456 7.620 1.00 97.75 122 SER A N 1
ATOM 942 C CA . SER A 1 122 ? -3.634 8.828 8.696 1.00 97.75 122 SER A CA 1
ATOM 943 C C . SER A 1 122 ? -2.344 9.452 8.170 1.00 97.75 122 SER A C 1
ATOM 945 O O . SER A 1 122 ? -1.876 9.124 7.081 1.00 97.75 122 SER A O 1
ATOM 947 N N . SER A 1 123 ? -1.756 10.350 8.959 1.00 96.75 123 SER A N 1
ATOM 948 C CA . SER A 1 123 ? -0.415 10.913 8.749 1.00 96.75 123 SER A CA 1
ATOM 949 C C . SER A 1 123 ? 0.650 10.271 9.649 1.00 96.75 123 SER A C 1
ATOM 951 O O . SER A 1 123 ? 1.763 10.772 9.752 1.00 96.75 123 SER A O 1
ATOM 953 N N . THR A 1 124 ? 0.298 9.195 10.357 1.00 96.56 124 THR A N 1
ATOM 954 C CA . THR A 1 124 ? 1.197 8.422 11.227 1.00 96.56 124 THR A CA 1
ATOM 955 C C . THR A 1 124 ? 0.895 6.930 11.085 1.00 96.56 124 THR A C 1
ATOM 957 O O . THR A 1 124 ? -0.119 6.551 10.499 1.00 96.56 124 THR A O 1
ATOM 960 N N . SER A 1 125 ? 1.744 6.057 11.631 1.00 97.75 125 SER A N 1
ATOM 961 C CA . SER A 1 125 ? 1.573 4.595 11.542 1.00 97.75 125 SER A CA 1
ATOM 962 C C . SER A 1 125 ? 0.477 4.017 12.468 1.00 97.75 125 SER A C 1
ATOM 964 O O . SER A 1 125 ? 0.605 2.911 13.000 1.00 97.75 125 SER A O 1
ATOM 966 N N . THR A 1 126 ? -0.593 4.782 12.696 1.00 98.38 126 THR A N 1
ATOM 967 C CA . THR A 1 126 ? -1.762 4.398 13.493 1.00 98.38 126 THR A CA 1
ATOM 968 C C . THR A 1 126 ? -3.028 5.100 13.001 1.00 98.38 126 THR A C 1
ATOM 970 O O . THR A 1 126 ? -2.956 6.215 12.483 1.00 98.38 126 THR A O 1
ATOM 973 N N . VAL A 1 127 ? -4.193 4.477 13.165 1.00 98.62 127 VAL A N 1
ATOM 974 C CA . VAL A 1 127 ? -5.507 5.094 12.947 1.00 98.62 127 VAL A CA 1
ATOM 975 C C . VAL A 1 127 ? -6.536 4.507 13.908 1.00 98.62 127 VAL A C 1
ATOM 977 O O . VAL A 1 127 ? -6.444 3.338 14.281 1.00 98.62 127 VAL A O 1
ATOM 980 N N . THR A 1 128 ? -7.528 5.304 14.294 1.00 98.44 128 THR A N 1
ATOM 981 C CA . THR A 1 128 ? -8.640 4.846 15.132 1.00 98.44 128 THR A CA 1
ATOM 982 C C . THR A 1 128 ? -9.890 4.680 14.283 1.00 98.44 128 THR A C 1
ATOM 984 O O . THR A 1 128 ? -10.301 5.615 13.599 1.00 98.44 128 THR A O 1
ATOM 987 N N . TYR A 1 129 ? -10.503 3.503 14.352 1.00 98.38 129 TYR A N 1
ATOM 988 C CA . TYR A 1 129 ? -11.854 3.259 13.870 1.00 98.38 129 TYR A CA 1
ATOM 989 C C . TYR A 1 129 ? -12.802 3.396 15.061 1.00 98.38 129 TYR A C 1
ATOM 991 O O . TYR A 1 129 ? -12.834 2.532 15.940 1.00 98.38 129 TYR A O 1
ATOM 999 N N . SER A 1 130 ? -13.488 4.535 15.147 1.00 98.31 130 SER A N 1
ATOM 1000 C CA . SER A 1 130 ? -14.282 4.876 16.330 1.00 98.31 130 SER A CA 1
ATOM 1001 C C . SER A 1 130 ? -15.492 3.956 16.497 1.00 98.31 130 SER A C 1
ATOM 1003 O O . SER A 1 130 ? -15.977 3.380 15.524 1.00 98.31 130 SER A O 1
ATOM 1005 N N . GLU A 1 131 ? -16.004 3.815 17.718 1.00 98.25 131 GLU A N 1
ATOM 1006 C CA . GLU A 1 131 ? -17.258 3.101 17.981 1.00 98.25 131 GLU A CA 1
ATOM 1007 C C . GLU A 1 131 ? -18.408 3.657 17.129 1.00 98.25 131 GLU A C 1
ATOM 1009 O O . GLU A 1 131 ? -19.191 2.891 16.573 1.00 98.25 131 GLU A O 1
ATOM 1014 N N . ALA A 1 132 ? -18.488 4.982 16.982 1.00 98.50 132 ALA A N 1
ATOM 1015 C CA . ALA A 1 132 ? -19.513 5.627 16.167 1.00 98.50 132 ALA A CA 1
ATOM 1016 C C . ALA A 1 132 ? -19.410 5.200 14.697 1.00 98.50 132 ALA A C 1
ATOM 1018 O O . ALA A 1 132 ? -20.404 4.780 14.114 1.00 98.50 132 ALA A O 1
ATOM 1019 N N . ASP A 1 133 ? -18.202 5.207 14.128 1.00 98.50 133 ASP A N 1
ATOM 1020 C CA . ASP A 1 133 ? -17.981 4.757 12.753 1.00 98.50 133 ASP A CA 1
ATOM 1021 C C . ASP A 1 133 ? -18.277 3.257 12.582 1.00 98.50 133 ASP A C 1
ATOM 1023 O O . ASP A 1 133 ? -18.817 2.840 11.557 1.00 98.50 133 ASP A O 1
ATOM 1027 N N . GLN A 1 134 ? -17.952 2.439 13.589 1.00 98.12 134 GLN A N 1
ATOM 1028 C CA . GLN A 1 134 ? -18.292 1.015 13.613 1.00 98.12 134 GLN A CA 1
ATOM 1029 C C . GLN A 1 134 ? -19.812 0.805 13.626 1.00 98.12 134 GLN A C 1
ATOM 1031 O O . GLN A 1 134 ? -20.328 -0.030 12.885 1.00 98.12 134 GLN A O 1
ATOM 1036 N N . ILE A 1 135 ? -20.547 1.567 14.436 1.00 98.19 135 ILE A N 1
ATOM 1037 C CA . ILE A 1 135 ? -22.011 1.499 14.501 1.00 98.19 135 ILE A CA 1
ATOM 1038 C C . ILE A 1 135 ? -22.644 2.028 13.210 1.00 98.19 135 ILE A C 1
ATOM 1040 O O . ILE A 1 135 ? -23.598 1.423 12.728 1.00 98.19 135 ILE A O 1
ATOM 1044 N N . ASP A 1 136 ? -22.115 3.091 12.610 1.00 98.38 136 ASP A N 1
ATOM 1045 C CA . ASP A 1 136 ? -22.620 3.616 11.337 1.00 98.38 136 ASP A CA 1
ATOM 1046 C C . ASP A 1 136 ? -22.469 2.593 10.205 1.00 98.38 136 ASP A C 1
ATOM 1048 O O . ASP A 1 136 ? -23.367 2.423 9.378 1.00 98.38 136 ASP A O 1
ATOM 1052 N N . ASP A 1 137 ? -21.351 1.869 10.189 1.00 97.94 137 ASP A N 1
ATOM 1053 C CA . ASP A 1 137 ? -21.075 0.882 9.154 1.00 97.94 137 ASP A CA 1
ATOM 1054 C C . ASP A 1 137 ? -21.832 -0.438 9.408 1.00 97.94 137 ASP A C 1
ATOM 1056 O O . ASP A 1 137 ? -22.352 -1.063 8.478 1.00 97.94 137 ASP A O 1
ATOM 1060 N N . TRP A 1 138 ? -21.895 -0.908 10.655 1.00 97.44 138 TRP A N 1
ATOM 1061 C CA . TRP A 1 138 ? -22.331 -2.274 10.982 1.00 97.44 138 TRP A CA 1
ATOM 1062 C C . TRP A 1 138 ? -23.579 -2.364 11.867 1.00 97.44 138 TRP A C 1
ATOM 1064 O O . TRP A 1 138 ? -24.094 -3.459 12.089 1.00 97.44 138 TRP A O 1
ATOM 1074 N N . GLY A 1 139 ? -24.059 -1.249 12.410 1.00 97.75 139 GLY A N 1
ATOM 1075 C CA . GLY A 1 139 ? -25.116 -1.186 13.425 1.00 97.75 139 GLY A CA 1
ATOM 1076 C C . GLY A 1 139 ? -24.666 -1.582 14.836 1.00 97.75 139 GLY A C 1
ATOM 1077 O O . GLY A 1 139 ? -25.402 -1.371 15.797 1.00 97.75 139 GLY A O 1
ATOM 1078 N N . THR A 1 140 ? -23.472 -2.162 14.986 1.00 96.69 140 THR A N 1
ATOM 1079 C CA . THR A 1 140 ? -22.877 -2.568 16.265 1.00 96.69 140 THR A CA 1
ATOM 1080 C C . THR A 1 140 ? -21.369 -2.787 16.116 1.00 96.69 140 THR A C 1
ATOM 1082 O O . THR A 1 140 ? -20.882 -3.018 15.009 1.00 96.69 140 THR A O 1
ATOM 1085 N N . VAL A 1 141 ? -20.632 -2.764 17.225 1.00 96.25 141 VAL A N 1
ATOM 1086 C CA . VAL A 1 141 ? -19.205 -3.118 17.264 1.00 96.25 141 VAL A CA 1
ATOM 1087 C C . VAL A 1 141 ? -19.026 -4.595 16.901 1.00 96.25 141 VAL A C 1
ATOM 1089 O O . VAL A 1 141 ? -19.685 -5.468 17.467 1.00 96.25 141 VAL A O 1
ATOM 1092 N N . GLN A 1 142 ? -18.136 -4.880 15.951 1.00 94.94 142 GLN A N 1
ATOM 1093 C CA . GLN A 1 142 ? -17.816 -6.242 15.525 1.00 94.94 142 GLN A CA 1
ATOM 1094 C C . GLN A 1 142 ? -16.663 -6.833 16.343 1.00 94.94 142 GLN A C 1
ATOM 1096 O O . GLN A 1 142 ? -15.803 -6.121 16.854 1.00 94.94 142 GLN A O 1
ATOM 1101 N N . ALA A 1 143 ? -16.612 -8.166 16.411 1.00 92.62 143 ALA A N 1
ATOM 1102 C CA . ALA A 1 143 ? -15.520 -8.893 17.063 1.00 92.62 143 ALA A CA 1
ATOM 1103 C C . ALA A 1 143 ? -14.250 -8.994 16.199 1.00 92.62 143 ALA A C 1
ATOM 1105 O O . ALA A 1 143 ? -13.178 -9.309 16.715 1.00 92.62 143 ALA A O 1
ATOM 1106 N N . ALA A 1 144 ? -14.365 -8.774 14.888 1.00 94.88 144 ALA A N 1
ATOM 1107 C CA . ALA A 1 144 ? -13.242 -8.837 13.967 1.00 94.88 144 ALA A CA 1
ATOM 1108 C C . ALA A 1 144 ? -13.457 -7.937 12.747 1.00 94.88 144 ALA A C 1
ATOM 1110 O O . ALA A 1 144 ? -14.594 -7.686 12.348 1.00 94.88 144 ALA A O 1
ATOM 1111 N N . TYR A 1 145 ? -12.351 -7.505 12.141 1.00 97.38 145 TYR A N 1
ATOM 1112 C CA . TYR A 1 145 ? -12.338 -6.680 10.935 1.00 97.38 145 TYR A CA 1
ATOM 1113 C C . TYR A 1 145 ? -11.274 -7.162 9.955 1.00 97.38 145 TYR A C 1
ATOM 1115 O O . TYR A 1 145 ? -10.101 -7.293 10.315 1.00 97.38 145 TYR A O 1
ATOM 1123 N N . ASP A 1 146 ? -11.674 -7.359 8.702 1.00 98.00 146 ASP A N 1
ATOM 1124 C CA . ASP A 1 146 ? -10.742 -7.489 7.588 1.00 98.00 146 ASP A CA 1
ATOM 1125 C C . ASP A 1 146 ? -10.331 -6.099 7.117 1.00 98.00 146 ASP A C 1
ATOM 1127 O O . ASP A 1 146 ? -11.179 -5.238 6.871 1.00 98.00 146 ASP A O 1
ATOM 1131 N N . ILE A 1 147 ? -9.025 -5.873 6.984 1.00 98.31 147 ILE A N 1
ATOM 1132 C CA . ILE A 1 147 ? -8.492 -4.567 6.610 1.00 98.31 147 ILE A CA 1
ATOM 1133 C C . ILE A 1 147 ? -7.391 -4.648 5.558 1.00 98.31 147 ILE A C 1
ATOM 1135 O O . ILE A 1 147 ? -6.683 -5.652 5.421 1.00 98.31 147 ILE A O 1
ATOM 1139 N N . ARG A 1 1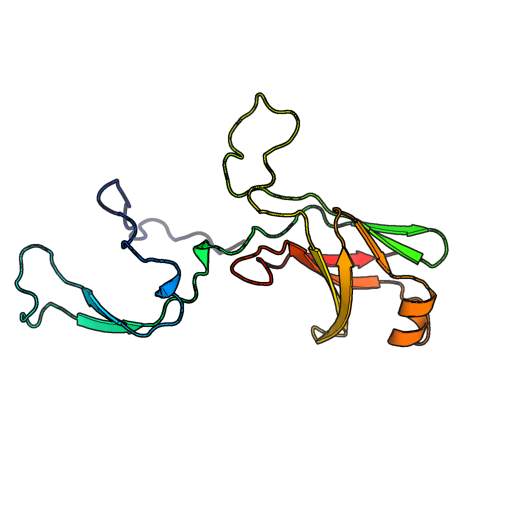48 ? -7.203 -3.536 4.845 1.00 98.69 148 ARG A N 1
ATOM 1140 C CA . ARG A 1 148 ? -6.046 -3.290 3.976 1.00 98.69 148 ARG A CA 1
ATOM 1141 C C . ARG A 1 148 ? -5.380 -1.981 4.352 1.00 98.69 148 ARG A C 1
ATOM 1143 O O . ARG A 1 148 ? -6.019 -0.940 4.300 1.00 98.69 148 ARG A O 1
ATOM 1150 N N . VAL A 1 149 ? -4.090 -2.031 4.670 1.00 98.56 149 VAL A N 1
ATOM 1151 C CA . VAL A 1 149 ? -3.280 -0.842 4.969 1.00 98.56 149 VAL A CA 1
ATOM 1152 C C . VAL A 1 149 ? -2.399 -0.502 3.771 1.00 98.56 149 VAL A C 1
ATOM 1154 O O . VAL A 1 149 ? -1.705 -1.371 3.237 1.00 98.56 149 VAL A O 1
ATOM 1157 N N . TYR A 1 150 ? -2.389 0.768 3.381 1.00 97.94 150 TYR A N 1
ATOM 1158 C CA . TYR A 1 150 ? -1.602 1.311 2.280 1.00 97.94 150 TYR A CA 1
ATOM 1159 C C . TYR A 1 150 ? -0.746 2.469 2.771 1.00 97.94 150 TYR A C 1
ATOM 1161 O O . TYR A 1 150 ? -1.254 3.352 3.454 1.00 97.94 150 TYR A O 1
ATOM 1169 N N . GLN A 1 151 ? 0.521 2.513 2.365 1.00 96.69 151 GLN A N 1
ATOM 1170 C CA . GLN A 1 151 ? 1.288 3.758 2.376 1.00 96.69 151 GLN A CA 1
ATOM 1171 C C . GLN A 1 151 ? 1.067 4.480 1.042 1.00 96.69 151 GLN A C 1
ATOM 1173 O O . GLN A 1 151 ? 1.012 3.833 -0.007 1.00 96.69 151 GLN A O 1
ATOM 1178 N N . LEU A 1 152 ? 0.927 5.800 1.068 1.00 94.69 152 LEU A N 1
ATOM 1179 C CA . LEU A 1 152 ? 0.742 6.618 -0.132 1.00 94.69 152 LEU A CA 1
ATOM 1180 C C . LEU A 1 152 ? 2.066 7.246 -0.584 1.00 94.69 152 LEU A C 1
ATOM 1182 O O . LEU A 1 152 ? 2.994 7.380 0.213 1.00 94.69 152 LEU A O 1
ATOM 1186 N N . ASN A 1 153 ? 2.134 7.662 -1.848 1.00 89.12 153 ASN A N 1
ATOM 1187 C CA . ASN A 1 153 ? 3.143 8.609 -2.325 1.00 89.12 153 ASN A CA 1
ATOM 1188 C C . ASN A 1 153 ? 2.545 9.654 -3.278 1.00 89.12 153 ASN A C 1
ATOM 1190 O O . ASN A 1 153 ? 1.399 9.529 -3.713 1.00 89.12 153 ASN A O 1
ATOM 1194 N N . SER A 1 154 ? 3.324 10.695 -3.587 1.00 75.38 154 SER A N 1
ATOM 1195 C CA . SER A 1 154 ? 2.901 11.820 -4.436 1.00 75.38 154 SER A CA 1
ATOM 1196 C C . SER A 1 154 ? 2.588 11.418 -5.881 1.00 75.38 154 SER A C 1
ATOM 1198 O O . SER A 1 154 ? 1.747 12.029 -6.537 1.00 75.38 154 SER A O 1
ATOM 1200 N N . SER A 1 155 ? 3.292 10.399 -6.379 1.00 67.94 155 SER A N 1
ATOM 1201 C CA . SER A 1 155 ? 3.379 10.089 -7.806 1.00 67.94 155 SER A CA 1
ATOM 1202 C C . SER A 1 155 ? 2.358 9.040 -8.249 1.00 67.94 155 SER A C 1
ATOM 1204 O O . SER A 1 155 ? 1.918 9.058 -9.395 1.00 67.94 155 SER A O 1
ATOM 1206 N N . LEU A 1 156 ? 1.980 8.114 -7.361 1.00 60.19 156 LEU A N 1
ATOM 1207 C CA . LEU A 1 156 ? 1.168 6.933 -7.659 1.00 60.19 156 LEU A CA 1
ATOM 1208 C C . LEU A 1 156 ? 0.333 6.523 -6.443 1.00 60.19 156 LEU A C 1
ATOM 1210 O O . LEU A 1 156 ? 0.603 5.496 -5.832 1.00 60.19 156 LEU A O 1
ATOM 1214 N N . SER A 1 157 ? -0.715 7.295 -6.144 1.00 79.00 157 SER A N 1
ATOM 1215 C CA . SER A 1 157 ? -1.799 6.967 -5.197 1.00 79.00 157 SER A CA 1
ATOM 1216 C C . SER A 1 157 ? -1.440 5.899 -4.134 1.00 79.00 157 SER A C 1
ATOM 1218 O O . SER A 1 157 ? -0.516 6.083 -3.346 1.00 79.00 157 SER A O 1
ATOM 1220 N N . ARG A 1 158 ? -2.181 4.787 -4.056 1.00 93.06 158 ARG A N 1
ATOM 1221 C CA . ARG A 1 158 ? -1.962 3.731 -3.061 1.00 93.06 158 ARG A CA 1
ATOM 1222 C C . ARG A 1 158 ? -0.794 2.819 -3.436 1.00 93.06 158 ARG A C 1
ATOM 1224 O O . ARG A 1 158 ? -0.727 2.307 -4.556 1.00 93.06 158 ARG A O 1
ATOM 1231 N N . GLY A 1 159 ? 0.053 2.527 -2.451 1.00 93.94 159 GLY A N 1
ATOM 1232 C CA . GLY A 1 159 ? 1.076 1.489 -2.513 1.00 93.94 159 GLY A CA 1
ATOM 1233 C C . GLY A 1 159 ? 0.542 0.062 -2.589 1.00 93.94 159 GLY A C 1
ATOM 1234 O O . GLY A 1 159 ? -0.636 -0.201 -2.840 1.00 93.94 159 GLY A O 1
ATOM 1235 N N . SER A 1 160 ? 1.427 -0.901 -2.337 1.00 95.06 160 SER A N 1
ATOM 1236 C CA . SER A 1 160 ? 1.005 -2.300 -2.194 1.00 95.06 160 SER A CA 1
ATOM 1237 C C . SER A 1 160 ? 0.197 -2.488 -0.898 1.00 95.06 160 SER A C 1
ATOM 1239 O O . SER A 1 160 ? 0.648 -2.018 0.147 1.00 95.06 160 SER A O 1
ATOM 1241 N N . PRO A 1 161 ? -0.959 -3.178 -0.914 1.00 97.00 161 PRO A N 1
ATOM 1242 C CA . PRO A 1 161 ? -1.742 -3.403 0.298 1.00 97.00 161 PRO A CA 1
ATOM 1243 C C . PRO A 1 161 ? -1.026 -4.343 1.260 1.00 97.00 161 PRO A C 1
ATOM 1245 O O . PRO A 1 161 ? -0.445 -5.352 0.849 1.00 97.00 161 PRO A O 1
ATOM 1248 N N . ARG A 1 162 ? -1.174 -4.076 2.555 1.00 98.19 162 ARG A N 1
ATOM 1249 C CA . ARG A 1 162 ? -1.056 -5.100 3.586 1.00 98.19 162 ARG A CA 1
ATOM 1250 C C . ARG A 1 162 ? -2.440 -5.536 4.037 1.00 98.19 162 ARG A C 1
ATOM 1252 O O . ARG A 1 162 ? -3.122 -4.780 4.719 1.00 98.19 162 ARG A O 1
ATOM 1259 N N . GLU A 1 163 ? -2.813 -6.761 3.686 1.00 98.00 163 GLU A N 1
ATOM 1260 C CA . GLU A 1 163 ? -4.017 -7.411 4.206 1.00 98.00 163 GLU A CA 1
ATOM 1261 C C . GLU A 1 163 ? -3.769 -7.958 5.618 1.00 98.00 163 GLU A C 1
ATOM 1263 O O . GLU A 1 163 ? -2.693 -8.501 5.917 1.00 98.00 163 GLU A O 1
ATOM 1268 N N . ALA A 1 164 ? -4.758 -7.782 6.489 1.00 97.44 164 ALA A N 1
ATOM 1269 C CA . ALA A 1 164 ? -4.778 -8.330 7.836 1.00 97.44 164 ALA A CA 1
ATOM 1270 C C . ALA A 1 164 ? -6.221 -8.534 8.307 1.00 97.44 164 ALA A C 1
ATOM 1272 O O . ALA A 1 164 ? -7.101 -7.748 7.970 1.00 97.44 164 ALA A O 1
ATOM 1273 N N . MET A 1 165 ? -6.421 -9.557 9.132 1.00 96.75 165 MET A N 1
ATOM 1274 C CA . MET A 1 165 ? -7.628 -9.732 9.930 1.00 96.75 165 MET A CA 1
ATOM 1275 C C . MET A 1 165 ? -7.281 -9.352 11.368 1.00 96.75 165 MET A C 1
ATOM 1277 O O . MET A 1 165 ? -6.320 -9.881 11.938 1.00 96.75 165 MET A O 1
ATOM 1281 N N . ILE A 1 166 ? -8.027 -8.416 11.939 1.00 94.56 166 ILE A N 1
ATOM 1282 C CA . ILE A 1 166 ? -7.913 -8.021 13.342 1.00 94.56 166 ILE A CA 1
ATOM 1283 C C . ILE A 1 166 ? -9.022 -8.725 14.109 1.00 94.56 166 ILE A C 1
ATOM 1285 O O . ILE A 1 166 ? -10.181 -8.604 13.733 1.00 94.56 166 ILE A O 1
ATOM 1289 N N . ASN A 1 167 ? -8.662 -9.421 15.185 1.00 88.00 167 ASN A N 1
ATOM 1290 C CA . ASN A 1 167 ? -9.604 -9.994 16.144 1.00 88.00 167 ASN A CA 1
ATOM 1291 C C . ASN A 1 167 ? -9.539 -9.182 17.442 1.00 88.00 167 ASN A C 1
ATOM 1293 O O . ASN A 1 167 ? -8.447 -8.742 17.816 1.00 88.00 167 ASN A O 1
ATOM 1297 N N . GLY A 1 168 ? -10.690 -8.983 18.086 1.00 65.06 168 GLY A N 1
ATOM 1298 C CA . GLY A 1 168 ? -10.796 -8.398 19.425 1.00 65.06 168 GLY A CA 1
ATOM 1299 C C . GLY A 1 168 ? -10.285 -9.290 20.542 1.00 65.06 168 GLY A C 1
ATOM 1300 O O . GLY A 1 168 ? -10.184 -10.522 20.335 1.00 65.06 168 GLY A O 1
#

pLDDT: mean 92.71, std 6.78, range [53.22, 98.75]

Mean predicted align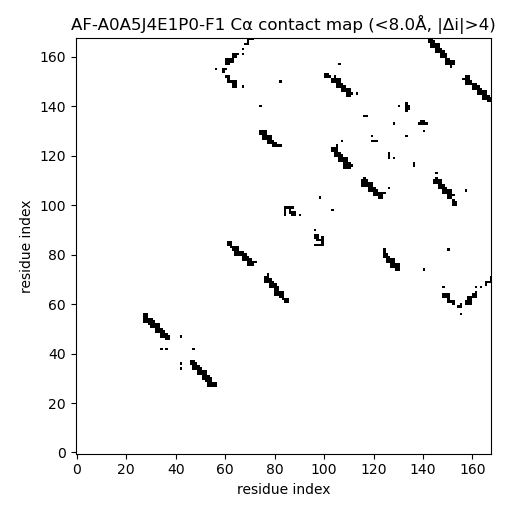ed error: 6.13 Å

Nearest PDB structures (foldseek):
  5t5w-assembly1_A  TM=5.850E-01  e=1.364E-03  Homo sapiens
  1boy-assembly1_A  TM=5.383E-01  e=1.565E-02  Homo sapiens
  1w2k-assembly1_T  TM=6.166E-01  e=8.583E-02  Homo sapiens
  2hft-assembly1_A-2  TM=4.872E-01  e=2.759E-02  Homo sapiens
  3brd-assembly1_A  TM=3.517E-01  e=8.502E+00  Caenorhabditis elegans

Solvent-accessible surface area (backbone atoms only — not comparable to full-atom values): 10411 Å² total; per-residue (Å²): 129,81,80,81,80,62,91,89,63,88,80,82,87,83,58,87,86,70,66,82,79,94,72,60,81,89,52,48,65,42,77,42,82,46,72,50,57,65,90,92,57,64,84,87,40,89,75,42,46,74,44,82,48,52,50,78,54,72,88,71,40,43,53,39,41,41,79,73,46,57,46,70,64,81,71,26,38,40,34,37,45,42,84,54,48,89,40,80,56,83,64,84,90,52,96,66,68,48,73,68,55,93,59,68,38,33,42,36,34,38,39,55,98,84,42,79,75,46,75,47,74,29,70,56,66,46,45,73,50,41,44,66,58,34,28,73,75,64,74,42,82,71,65,59,46,42,34,35,37,23,30,43,46,96,88,50,57,69,20,39,67,27,78,47,77,36,63,115

Foldseek 3Di:
DDDDDDPPDDDDDDDPVDDDDDDDLVQAQPWDWDKDADPPDDSPDPRIDTDTDHHNPLVPFADAWADWAWDDPPLKIKIFTHGDEPPQQPDPVDPDGDPNAPAWKKWKFWDDVNHGQDIDIDRDRMDICGQVNCCVRPVGRDQKTWMWMFTQHPSHGTHDTDTDMYGD

Sequence (168 aa):
MRDPIASGAQFVLLDQAVVPVAMSADEINLQFNWSYGPANRDLGQPSYQTLVKAFSGVGLRTLSPVHVRGQFAGNDLVISWIRRTRLAGDSWDVTEVPLGEEEERYEVDILDSGTVKRTLGSSTSTVTYSEADQIDDWGTVQAAYDIRVYQLNSSLSRGSPREAMING

Radius of gyration: 22.1 Å; Cα contacts (8 Å, |Δi|>4): 276; chains: 1; bounding box: 50×44×65 Å

Secondary structure (DSSP, 8-state):
-PPPPPTT-------TT-------GGGTT--EEEEE--TTS-TTSTT-EEEEE----GGGSPPPPEEEEEEEETTEEEEEEE---SSS---SS-SS----SSS--EEEEEEETTEEEEEEEESSSEEEE-HHHHHHHHSS--SEE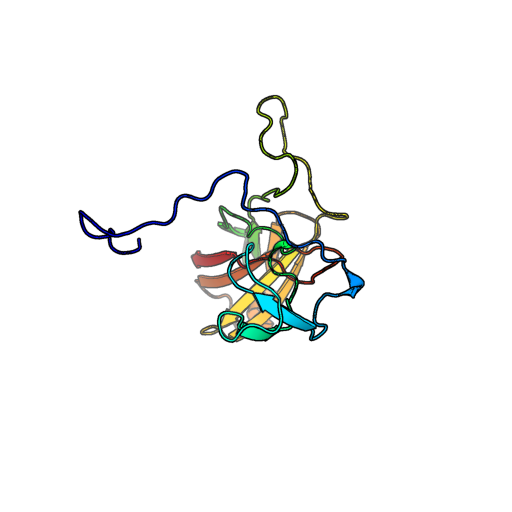EEEEEEB-SSSSB---EEEEEE-